Protein AF-A0A9E2L081-F1 (afdb_monomer)

Organism: NCBI:txid2838601

Mean predicted aligned error: 14.21 Å

Radius of gyration: 22.1 Å; Cα contacts (8 Å, |Δi|>4): 115; chains: 1; bounding box: 55×42×58 Å

Structure (mmCIF, N/CA/C/O backbone):
data_AF-A0A9E2L081-F1
#
_entry.id   AF-A0A9E2L081-F1
#
loop_
_atom_site.group_PDB
_atom_site.id
_atom_site.type_symbol
_atom_site.label_atom_id
_atom_site.label_alt_id
_atom_site.label_comp_id
_atom_site.label_asym_id
_atom_site.label_entity_id
_atom_site.label_seq_id
_atom_site.pdbx_PDB_ins_code
_atom_site.Cartn_x
_atom_site.Cartn_y
_atom_site.Cartn_z
_atom_site.occupancy
_atom_site.B_iso_or_equiv
_atom_site.auth_seq_id
_atom_site.auth_comp_id
_atom_site.auth_asym_id
_atom_site.auth_atom_id
_atom_site.pdbx_PDB_model_num
ATOM 1 N N . MET A 1 1 ? 13.841 -21.307 -23.614 1.00 42.69 1 MET A N 1
ATOM 2 C CA . MET A 1 1 ? 13.804 -21.308 -22.134 1.00 42.69 1 MET A CA 1
ATOM 3 C C . MET A 1 1 ? 12.913 -22.400 -21.541 1.00 42.69 1 MET A C 1
ATOM 5 O O . MET A 1 1 ? 13.302 -22.932 -20.519 1.00 42.69 1 MET A O 1
ATOM 9 N N . LYS A 1 2 ? 11.824 -22.835 -22.203 1.00 42.22 2 LYS A N 1
ATOM 10 C CA . LYS A 1 2 ? 10.938 -23.931 -21.737 1.00 42.22 2 LYS A CA 1
ATOM 11 C C . LYS A 1 2 ? 11.560 -25.336 -21.553 1.00 42.22 2 LYS A C 1
ATOM 13 O O . LYS A 1 2 ? 10.865 -26.227 -21.102 1.00 42.22 2 LYS A O 1
ATOM 18 N N . ASN A 1 3 ? 12.841 -25.542 -21.879 1.00 48.53 3 ASN A N 1
ATOM 19 C CA . ASN A 1 3 ? 13.493 -26.864 -21.830 1.00 48.53 3 ASN A CA 1
ATOM 20 C C . ASN A 1 3 ? 14.688 -26.928 -20.860 1.00 48.53 3 ASN A C 1
ATOM 22 O O . ASN A 1 3 ? 15.490 -27.850 -20.958 1.00 48.53 3 ASN A O 1
ATOM 26 N N . ILE A 1 4 ? 14.873 -25.925 -19.993 1.00 61.44 4 ILE A N 1
ATOM 27 C CA . ILE A 1 4 ? 16.044 -25.856 -19.095 1.00 61.44 4 ILE A CA 1
ATOM 28 C C . ILE A 1 4 ? 15.628 -25.871 -17.621 1.00 61.44 4 ILE A C 1
ATOM 30 O O . ILE A 1 4 ? 16.332 -26.457 -16.807 1.00 61.44 4 ILE A O 1
ATOM 34 N N . ILE A 1 5 ? 14.484 -25.272 -17.282 1.00 57.66 5 ILE A N 1
ATOM 35 C CA . ILE A 1 5 ? 13.972 -25.211 -15.910 1.00 57.66 5 ILE A CA 1
ATOM 36 C C . ILE A 1 5 ? 12.637 -25.967 -15.876 1.00 57.66 5 ILE A C 1
ATOM 38 O O . ILE A 1 5 ? 11.740 -25.600 -16.640 1.00 57.66 5 ILE A O 1
ATOM 42 N N . PRO A 1 6 ? 12.508 -27.029 -15.060 1.00 69.12 6 PRO A N 1
ATOM 43 C CA . PRO A 1 6 ? 11.234 -27.710 -14.825 1.00 69.12 6 PRO A CA 1
ATOM 44 C C . PRO A 1 6 ? 10.181 -26.735 -14.276 1.00 69.12 6 PRO A C 1
ATOM 46 O O . PR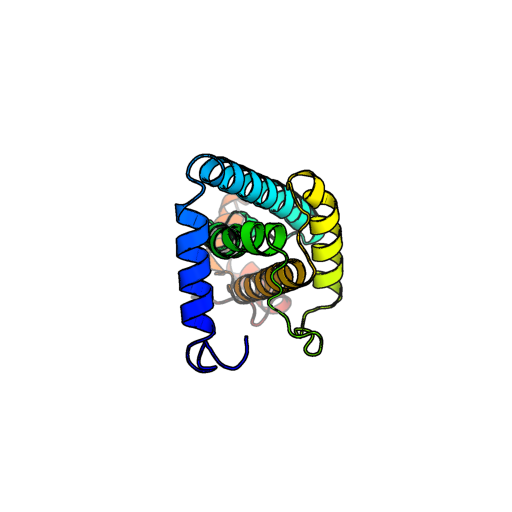O A 1 6 ? 10.506 -25.939 -13.399 1.00 69.12 6 PRO A O 1
ATOM 49 N N . GLU A 1 7 ? 8.933 -26.796 -14.758 1.00 70.69 7 GLU A N 1
ATOM 50 C CA . GLU A 1 7 ? 7.849 -25.883 -14.321 1.00 70.69 7 GLU A CA 1
ATOM 51 C C . GLU A 1 7 ? 7.599 -25.955 -12.806 1.00 70.69 7 GLU A C 1
ATOM 53 O O . GLU A 1 7 ? 7.342 -24.947 -12.158 1.00 70.69 7 GLU A O 1
ATOM 58 N N . GLU A 1 8 ? 7.763 -27.138 -12.222 1.00 71.81 8 GLU A N 1
ATOM 59 C CA . GLU A 1 8 ? 7.658 -27.388 -10.781 1.00 71.81 8 GLU A CA 1
ATOM 60 C C . GLU A 1 8 ? 8.754 -26.724 -9.933 1.00 71.81 8 GLU A C 1
ATOM 62 O O . GLU A 1 8 ? 8.607 -26.658 -8.719 1.00 71.81 8 GLU A O 1
ATOM 67 N N . LEU A 1 9 ? 9.826 -26.228 -10.562 1.00 60.59 9 LEU A N 1
ATOM 68 C CA . LEU A 1 9 ? 10.943 -25.533 -9.913 1.00 60.59 9 LEU A CA 1
ATOM 69 C C . LEU A 1 9 ? 11.055 -24.065 -10.347 1.00 60.59 9 LEU A C 1
ATOM 71 O O . LEU A 1 9 ? 12.058 -23.409 -10.059 1.00 60.59 9 LEU A O 1
ATOM 75 N N . GLU A 1 10 ? 10.068 -23.541 -11.083 1.00 70.75 10 GLU A N 1
ATOM 76 C CA . GLU A 1 10 ? 10.097 -22.177 -11.626 1.00 70.75 10 GLU A CA 1
ATOM 77 C C . GLU A 1 10 ? 10.149 -21.132 -10.498 1.00 70.75 10 GLU A C 1
ATOM 79 O O . GLU A 1 10 ? 10.894 -20.156 -10.598 1.00 70.75 10 GLU A O 1
ATOM 84 N N . PHE A 1 11 ? 9.442 -21.377 -9.389 1.00 69.62 11 PHE A N 1
ATOM 85 C CA . PHE A 1 11 ? 9.452 -20.511 -8.209 1.00 69.62 11 PHE A CA 1
ATOM 86 C C . PHE A 1 11 ? 10.820 -20.503 -7.509 1.00 69.62 11 PHE A C 1
ATOM 88 O O . PHE A 1 11 ? 11.369 -19.433 -7.242 1.00 69.62 11 PHE A O 1
ATOM 95 N N . GLU A 1 12 ? 11.417 -21.672 -7.259 1.00 61.97 12 GLU A N 1
ATOM 96 C CA . GLU A 1 12 ? 12.734 -21.790 -6.628 1.00 61.97 12 GLU A CA 1
ATOM 97 C C . GLU A 1 12 ? 13.842 -21.212 -7.508 1.00 61.97 12 GLU A C 1
ATOM 99 O O . GLU A 1 12 ? 14.744 -20.545 -7.000 1.00 61.97 12 GLU A O 1
ATOM 104 N N . PHE A 1 13 ? 13.776 -21.419 -8.826 1.00 70.31 13 PHE A N 1
ATOM 105 C CA . PHE A 1 13 ? 14.733 -20.826 -9.757 1.00 70.31 13 PHE A CA 1
ATOM 106 C C . PHE A 1 13 ? 14.608 -19.309 -9.815 1.00 70.31 13 PHE A C 1
ATOM 108 O O . PHE A 1 13 ? 15.632 -18.622 -9.852 1.00 70.31 13 PHE A O 1
ATOM 115 N N . LEU A 1 14 ? 13.384 -18.776 -9.801 1.00 67.25 14 LEU A N 1
ATOM 116 C CA . LEU A 1 14 ? 13.154 -17.338 -9.734 1.00 67.25 14 LEU A CA 1
ATOM 117 C C . LEU A 1 14 ? 13.735 -16.774 -8.435 1.00 67.25 14 LEU A C 1
ATOM 119 O O . LEU A 1 14 ? 14.506 -15.821 -8.484 1.00 67.25 14 LEU A O 1
ATOM 123 N N . HIS A 1 15 ? 13.469 -17.423 -7.303 1.00 61.72 15 HIS A N 1
ATOM 124 C CA . HIS A 1 15 ? 13.949 -16.982 -5.998 1.00 61.72 15 HIS A CA 1
ATOM 125 C C . HIS A 1 15 ? 15.476 -17.085 -5.847 1.00 61.72 15 HIS A C 1
ATOM 127 O O . HIS A 1 15 ? 16.120 -16.190 -5.298 1.00 61.72 15 HIS A O 1
ATOM 133 N N . LEU A 1 16 ? 16.095 -18.136 -6.392 1.00 63.44 16 LEU A N 1
ATOM 134 C CA . LEU A 1 16 ? 17.554 -18.259 -6.467 1.00 63.44 16 LEU A CA 1
ATOM 135 C C . LEU A 1 16 ? 18.152 -17.194 -7.387 1.00 63.44 16 LEU A C 1
ATOM 137 O O . LEU A 1 16 ? 19.180 -16.607 -7.061 1.00 63.44 16 LEU A O 1
ATOM 141 N N . THR A 1 17 ? 17.503 -16.896 -8.510 1.00 64.31 17 THR A N 1
ATOM 142 C CA . THR A 1 17 ? 17.936 -15.827 -9.418 1.00 64.31 17 THR A CA 1
ATOM 143 C C . THR A 1 17 ? 17.818 -14.458 -8.742 1.00 64.31 17 THR A C 1
ATOM 145 O O . THR A 1 17 ? 18.744 -13.655 -8.837 1.00 64.31 17 THR A O 1
ATOM 148 N N . GLU A 1 18 ? 16.748 -14.209 -7.983 1.00 59.84 18 GLU A N 1
ATOM 149 C CA . GLU A 1 18 ? 16.584 -13.019 -7.137 1.00 59.84 18 GLU A CA 1
ATOM 150 C C . GLU A 1 18 ? 17.707 -12.916 -6.094 1.00 59.84 18 GLU A C 1
ATOM 152 O O . GLU A 1 18 ? 18.344 -11.866 -5.958 1.00 59.84 18 GLU A O 1
ATOM 157 N N . TYR A 1 19 ? 18.018 -14.021 -5.414 1.00 62.56 19 TYR A N 1
ATOM 158 C CA . TYR A 1 19 ? 19.106 -14.099 -4.442 1.00 62.56 19 TYR A CA 1
ATOM 159 C C . TYR A 1 19 ? 20.472 -13.788 -5.082 1.00 62.56 19 TYR A C 1
ATOM 161 O O . TYR A 1 19 ? 21.216 -12.944 -4.581 1.00 62.56 19 TYR A O 1
ATOM 169 N N . PHE A 1 20 ? 20.788 -14.384 -6.235 1.00 61.19 20 PHE A N 1
ATOM 170 C CA . PHE A 1 20 ? 22.067 -14.169 -6.920 1.0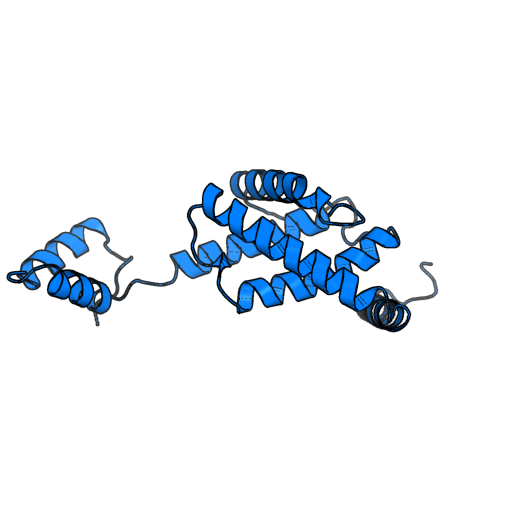0 61.19 20 PHE A CA 1
ATOM 171 C C . PHE A 1 20 ? 22.198 -12.770 -7.535 1.00 61.19 20 PHE A C 1
ATOM 173 O O . PHE A 1 20 ? 23.277 -12.177 -7.473 1.00 61.19 20 PHE A O 1
ATOM 180 N N . ILE A 1 21 ? 21.117 -12.207 -8.082 1.00 58.53 21 ILE A N 1
ATOM 181 C CA . ILE A 1 21 ? 21.123 -10.836 -8.613 1.00 58.53 21 ILE A CA 1
ATOM 182 C C . ILE A 1 21 ? 21.269 -9.821 -7.472 1.00 58.53 21 ILE A C 1
ATOM 184 O O . ILE A 1 21 ? 22.013 -8.850 -7.617 1.00 58.53 21 ILE A O 1
ATOM 188 N N . SER A 1 22 ? 20.622 -10.051 -6.327 1.00 56.59 22 SER A N 1
ATOM 189 C CA . SER A 1 22 ? 20.738 -9.154 -5.170 1.00 56.59 22 SER A CA 1
ATOM 190 C C . SER A 1 22 ? 22.137 -9.178 -4.535 1.00 56.59 22 SER A C 1
ATOM 192 O O . SER A 1 22 ? 22.644 -8.127 -4.147 1.00 56.59 22 SER A O 1
ATOM 194 N N . GLY A 1 23 ? 22.813 -10.335 -4.519 1.00 51.75 23 GLY A N 1
ATOM 195 C CA . GLY A 1 23 ? 24.182 -10.471 -4.007 1.00 51.75 23 GLY A CA 1
ATOM 196 C C . GLY A 1 23 ? 25.287 -9.865 -4.889 1.00 51.75 23 GLY A C 1
ATOM 197 O O . GLY A 1 23 ? 26.345 -9.513 -4.369 1.00 51.75 23 GLY A O 1
ATOM 198 N N . TYR A 1 24 ? 25.075 -9.706 -6.205 1.00 48.50 24 TYR A N 1
ATOM 199 C CA . TYR A 1 24 ? 26.120 -9.233 -7.136 1.00 48.50 24 TYR A CA 1
ATOM 200 C C . TYR A 1 24 ? 26.271 -7.695 -7.177 1.00 48.50 24 TYR A C 1
ATOM 202 O O . TYR A 1 24 ? 27.297 -7.185 -7.623 1.00 48.50 24 TYR A O 1
ATOM 210 N N . TYR A 1 25 ? 25.284 -6.938 -6.678 1.00 46.94 25 TYR A N 1
ATOM 211 C CA . TYR A 1 25 ? 25.265 -5.466 -6.678 1.00 46.94 25 TYR A CA 1
ATOM 212 C C . TYR A 1 25 ? 25.424 -4.887 -5.263 1.00 46.94 25 TYR A C 1
ATOM 214 O O . TYR A 1 25 ? 24.560 -4.170 -4.766 1.00 46.94 25 TYR A O 1
ATOM 222 N N . SER A 1 26 ? 26.542 -5.172 -4.596 1.00 51.38 26 SER A N 1
ATOM 223 C CA . SER A 1 26 ? 26.781 -4.765 -3.200 1.00 51.38 26 SER A CA 1
ATOM 224 C C . SER A 1 26 ? 26.879 -3.248 -2.955 1.00 51.38 26 SER A C 1
ATOM 226 O O . SER A 1 26 ? 26.804 -2.829 -1.805 1.00 51.38 26 SER A O 1
ATOM 228 N N . HIS A 1 27 ? 27.036 -2.412 -3.993 1.00 49.91 27 HIS A N 1
ATOM 229 C CA . HIS A 1 27 ? 27.014 -0.942 -3.867 1.00 49.91 27 HIS A CA 1
ATOM 230 C C . HIS A 1 27 ? 25.639 -0.315 -4.156 1.00 49.91 27 HIS A C 1
ATOM 232 O O . HIS A 1 27 ? 25.281 0.654 -3.497 1.00 49.91 27 HIS A O 1
ATOM 238 N N . ASP A 1 28 ? 24.840 -0.894 -5.061 1.00 58.16 28 ASP A N 1
ATOM 239 C CA . ASP A 1 28 ? 23.483 -0.401 -5.367 1.00 58.16 28 ASP A CA 1
ATOM 240 C C . ASP A 1 28 ? 22.421 -0.985 -4.416 1.00 58.16 28 ASP A C 1
ATOM 242 O O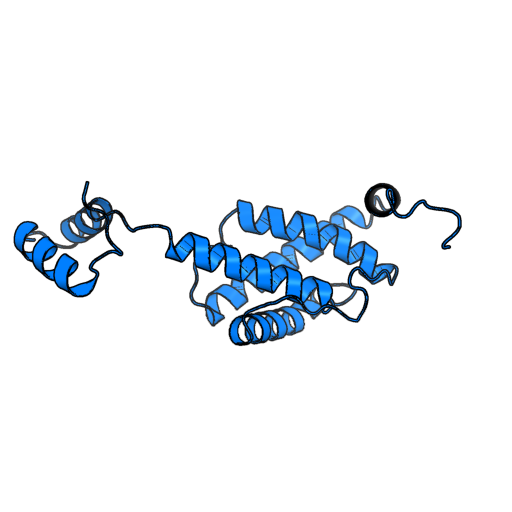 . ASP A 1 28 ? 21.287 -0.514 -4.388 1.00 58.16 28 ASP A O 1
ATOM 246 N N . PHE A 1 29 ? 22.742 -2.041 -3.658 1.00 65.88 29 PHE A N 1
ATOM 247 C CA . PHE A 1 29 ? 21.780 -2.720 -2.783 1.00 65.88 29 PHE A CA 1
ATOM 248 C C . PHE A 1 29 ? 21.292 -1.821 -1.641 1.00 65.88 29 PHE A C 1
ATOM 250 O O . PHE A 1 29 ? 20.088 -1.714 -1.421 1.00 65.88 29 PHE A O 1
ATOM 257 N N . SER A 1 30 ? 22.202 -1.121 -0.958 1.00 70.44 30 SER A N 1
ATOM 258 C CA . SER A 1 30 ? 21.839 -0.157 0.090 1.00 70.44 30 SER A CA 1
ATOM 259 C C . SER A 1 30 ? 21.074 1.043 -0.470 1.00 70.44 30 SER A C 1
ATOM 261 O O . SER A 1 30 ? 20.139 1.522 0.165 1.00 70.44 30 SER A O 1
ATOM 263 N N . GLU A 1 31 ? 21.429 1.499 -1.673 1.00 80.56 31 GLU A N 1
ATOM 264 C CA . GLU A 1 31 ? 20.710 2.570 -2.361 1.00 80.56 31 GLU A CA 1
ATOM 265 C C . GLU A 1 31 ? 19.283 2.136 -2.717 1.00 80.56 31 GLU A C 1
ATOM 267 O O . GLU A 1 31 ? 18.336 2.861 -2.436 1.00 80.56 31 GLU A O 1
ATOM 272 N N . ASN A 1 32 ? 19.095 0.934 -3.268 1.00 82.69 32 ASN A N 1
ATOM 273 C CA . ASN A 1 32 ? 17.765 0.418 -3.590 1.00 82.69 32 ASN A CA 1
ATOM 274 C C . ASN A 1 32 ? 16.908 0.211 -2.337 1.00 82.69 32 ASN A C 1
ATOM 276 O O . ASN A 1 32 ? 15.722 0.525 -2.379 1.00 82.69 32 ASN A O 1
ATOM 280 N N . ILE A 1 33 ? 17.491 -0.262 -1.228 1.00 86.00 33 ILE A N 1
ATOM 281 C CA . ILE A 1 33 ? 16.789 -0.316 0.063 1.00 86.00 33 ILE A CA 1
ATOM 282 C C . ILE A 1 33 ? 16.302 1.081 0.438 1.00 86.00 33 ILE A C 1
ATOM 284 O O . ILE A 1 33 ? 15.108 1.266 0.650 1.00 86.00 33 ILE A O 1
ATOM 288 N N . TYR A 1 34 ? 17.198 2.069 0.430 1.00 90.00 34 TYR A N 1
ATOM 289 C CA . TYR A 1 34 ? 16.855 3.442 0.783 1.00 90.00 34 TYR A CA 1
ATOM 290 C C . TYR A 1 34 ? 15.757 4.032 -0.117 1.00 90.00 34 TYR A C 1
ATOM 292 O O . TYR A 1 34 ? 14.842 4.694 0.375 1.00 90.00 34 TYR A O 1
ATOM 300 N N . LEU A 1 35 ? 15.812 3.784 -1.429 1.00 92.06 35 LEU A N 1
ATOM 301 C CA . LEU A 1 35 ? 14.795 4.255 -2.372 1.00 92.06 35 LEU A CA 1
ATOM 302 C C . LEU A 1 35 ? 13.436 3.593 -2.127 1.00 92.06 35 LEU A C 1
ATOM 304 O O . LEU A 1 35 ? 12.412 4.274 -2.176 1.00 92.06 35 LEU A O 1
ATOM 308 N N . VAL A 1 36 ? 13.412 2.289 -1.840 1.00 92.75 36 VAL A N 1
ATOM 309 C CA . VAL A 1 36 ? 12.169 1.567 -1.533 1.00 92.75 36 VAL A CA 1
ATOM 310 C C . VAL A 1 36 ? 11.599 2.011 -0.188 1.00 92.75 36 VAL A C 1
ATOM 312 O O . VAL A 1 36 ? 10.400 2.251 -0.100 1.00 92.75 36 VAL A O 1
ATOM 315 N N . GLU A 1 37 ? 12.425 2.191 0.840 1.00 93.12 37 GLU A N 1
ATOM 316 C CA . GLU A 1 37 ? 11.987 2.733 2.132 1.00 93.12 37 GLU A CA 1
ATOM 317 C C . GLU A 1 37 ? 11.423 4.152 1.981 1.00 93.12 37 GLU A C 1
ATOM 319 O O . GLU A 1 37 ? 10.319 4.431 2.449 1.00 93.12 37 GLU A O 1
ATOM 324 N N . SER A 1 38 ? 12.117 5.016 1.233 1.00 94.69 38 SER A N 1
ATOM 325 C CA . SER A 1 38 ? 11.652 6.376 0.926 1.00 94.69 38 SER A CA 1
ATOM 326 C C . SER A 1 38 ? 10.330 6.366 0.157 1.00 94.69 38 SER A C 1
ATOM 328 O O . SER A 1 38 ? 9.439 7.176 0.428 1.00 94.69 38 SER A O 1
ATOM 330 N N . PHE A 1 39 ? 10.177 5.432 -0.786 1.00 96.38 39 PHE A N 1
ATOM 331 C CA . PHE A 1 39 ? 8.914 5.212 -1.479 1.00 96.38 39 PHE A CA 1
ATOM 332 C C . PHE A 1 39 ? 7.814 4.793 -0.500 1.00 96.38 39 PHE A C 1
ATOM 334 O O . PHE A 1 39 ? 6.734 5.378 -0.541 1.00 96.38 39 PHE A O 1
ATOM 341 N N . ILE A 1 40 ? 8.072 3.823 0.385 1.00 94.88 40 ILE A N 1
ATOM 342 C CA . ILE A 1 40 ? 7.095 3.330 1.366 1.00 94.88 40 ILE A CA 1
ATOM 343 C C . ILE A 1 40 ? 6.648 4.466 2.286 1.00 94.88 40 ILE A C 1
ATOM 345 O O . ILE A 1 40 ? 5.452 4.622 2.513 1.00 94.88 40 ILE A O 1
ATOM 349 N N . ASP A 1 41 ? 7.569 5.300 2.765 1.00 94.00 41 ASP A N 1
ATOM 350 C CA . ASP A 1 41 ? 7.233 6.446 3.611 1.00 94.00 41 ASP A CA 1
ATOM 351 C C . ASP A 1 41 ? 6.337 7.460 2.890 1.00 94.00 41 ASP A C 1
ATOM 353 O O . ASP A 1 41 ? 5.298 7.868 3.424 1.00 94.00 41 ASP A O 1
ATOM 357 N N . ALA A 1 42 ? 6.697 7.835 1.660 1.00 94.88 42 ALA A N 1
ATOM 358 C CA . ALA A 1 42 ? 5.904 8.758 0.853 1.00 94.88 42 ALA A CA 1
ATOM 359 C C . ALA A 1 42 ? 4.526 8.175 0.496 1.00 94.88 42 ALA A C 1
ATOM 361 O O . ALA A 1 42 ? 3.511 8.873 0.582 1.00 94.88 42 ALA A O 1
ATOM 362 N N . PHE A 1 43 ? 4.488 6.894 0.129 1.00 95.25 43 PHE A N 1
ATOM 363 C CA . PHE A 1 43 ? 3.279 6.144 -0.189 1.00 95.25 43 PHE A CA 1
ATOM 364 C C . PHE A 1 43 ? 2.338 6.079 1.017 1.00 95.25 43 PHE A C 1
ATOM 366 O O . PHE A 1 43 ? 1.204 6.544 0.928 1.00 95.25 43 PHE A O 1
ATOM 373 N N . CYS A 1 44 ? 2.821 5.607 2.168 1.00 92.56 44 CYS A N 1
ATOM 374 C CA . CYS A 1 44 ? 2.055 5.539 3.413 1.00 92.56 44 CYS A CA 1
ATOM 375 C C . CYS A 1 44 ? 1.515 6.912 3.830 1.00 92.56 44 CYS A C 1
ATOM 377 O O . CYS A 1 44 ? 0.354 7.028 4.219 1.00 92.56 44 CYS A O 1
ATOM 379 N N . GLY A 1 45 ? 2.331 7.965 3.719 1.00 91.62 45 GLY A N 1
ATOM 380 C CA . GLY A 1 45 ? 1.922 9.325 4.071 1.00 91.62 45 GLY A CA 1
ATOM 381 C C . GLY A 1 45 ? 0.801 9.885 3.191 1.00 91.62 45 GLY A C 1
ATOM 382 O O . GLY A 1 45 ? -0.017 10.670 3.675 1.00 91.62 45 GLY A O 1
ATOM 383 N N . LYS A 1 46 ? 0.748 9.492 1.914 1.00 93.31 46 LYS A N 1
ATOM 384 C CA . LYS A 1 46 ? -0.312 9.892 0.977 1.00 93.31 46 LYS A CA 1
ATOM 385 C C . LYS A 1 46 ? -1.549 9.012 1.107 1.00 93.31 46 LYS A C 1
ATOM 387 O O . LYS A 1 46 ? -2.633 9.551 1.285 1.00 93.31 46 LYS A O 1
ATOM 392 N N . ILE A 1 47 ? -1.391 7.688 1.121 1.00 91.25 47 ILE A N 1
ATOM 393 C CA . ILE A 1 47 ? -2.518 6.761 1.288 1.00 91.25 47 ILE A CA 1
ATOM 394 C C . ILE A 1 47 ? -3.255 7.029 2.600 1.00 91.25 47 ILE A C 1
ATOM 396 O O . ILE A 1 47 ? -4.482 7.044 2.604 1.00 91.25 47 ILE A O 1
ATOM 400 N N . LYS A 1 48 ? -2.541 7.312 3.700 1.00 89.00 48 LYS A N 1
ATOM 401 C CA . LYS A 1 48 ? -3.176 7.690 4.971 1.00 89.00 48 LYS A CA 1
ATOM 402 C C . LYS A 1 48 ? -4.153 8.862 4.810 1.00 89.00 48 LYS A C 1
ATOM 404 O O . LYS A 1 48 ? -5.180 8.883 5.478 1.00 89.00 48 LYS A O 1
ATOM 409 N N . LYS A 1 49 ? -3.828 9.844 3.963 1.00 87.19 49 LYS A N 1
ATOM 410 C CA . LYS A 1 49 ? -4.688 11.012 3.723 1.00 87.19 49 LYS A CA 1
ATOM 411 C C . LYS A 1 49 ? -5.892 10.672 2.853 1.00 87.19 49 LYS A C 1
ATOM 413 O O . LYS A 1 49 ? -6.962 11.194 3.116 1.00 87.19 49 LYS A O 1
ATOM 418 N N . GLU A 1 50 ? -5.705 9.821 1.848 1.00 88.88 50 GLU A N 1
ATOM 419 C CA . GLU A 1 50 ? -6.769 9.449 0.908 1.00 88.88 50 GLU A CA 1
ATOM 420 C C . GLU A 1 50 ? -7.764 8.444 1.509 1.00 88.88 50 GLU A C 1
ATOM 422 O O . GLU A 1 50 ? -8.957 8.529 1.242 1.00 88.88 50 GLU A O 1
ATOM 427 N N . LEU A 1 51 ? -7.288 7.495 2.325 1.00 84.06 51 LEU A N 1
ATOM 428 C CA . LEU A 1 51 ? -8.113 6.423 2.898 1.00 84.06 51 LEU A CA 1
ATOM 429 C C . LEU A 1 51 ? -8.511 6.654 4.363 1.00 84.06 51 LEU A C 1
ATOM 431 O O . LEU A 1 51 ? -9.289 5.874 4.895 1.00 84.06 51 LEU A O 1
ATOM 435 N N . GLU A 1 52 ? -7.960 7.668 5.037 1.00 79.12 52 GLU A N 1
ATOM 436 C CA . GLU A 1 52 ? -8.192 7.953 6.468 1.00 79.12 52 GLU A CA 1
ATOM 437 C C . GLU A 1 52 ? -7.928 6.756 7.418 1.00 79.12 52 GLU A C 1
ATOM 439 O O . GLU A 1 52 ? -8.426 6.711 8.541 1.00 79.12 52 GLU A O 1
ATOM 444 N N . PHE A 1 53 ? -7.098 5.790 7.002 1.00 74.06 53 PHE A N 1
ATOM 445 C CA . PHE A 1 53 ? -6.733 4.606 7.795 1.00 74.06 53 PHE A CA 1
ATOM 446 C C . PHE A 1 53 ? -5.390 4.776 8.527 1.00 74.06 53 PHE A C 1
ATOM 448 O O . PHE A 1 53 ? -4.454 5.388 8.011 1.00 74.06 53 PHE A O 1
ATOM 455 N N . GLU A 1 54 ? -5.253 4.210 9.735 1.00 71.94 54 GLU A N 1
ATOM 456 C CA . GLU A 1 54 ? -4.071 4.422 10.598 1.00 71.94 54 GLU A CA 1
ATOM 457 C C . GLU A 1 54 ? -3.056 3.259 10.640 1.00 71.94 54 GLU A C 1
ATOM 459 O O . GLU A 1 54 ? -1.990 3.402 11.245 1.00 71.94 54 GLU A O 1
ATOM 464 N N . PHE A 1 55 ? -3.301 2.136 9.951 1.00 71.50 55 PHE A N 1
ATOM 465 C CA . PHE A 1 55 ? -2.418 0.955 10.009 1.00 71.50 55 PHE A CA 1
ATOM 466 C C . PHE A 1 55 ? -1.080 1.107 9.258 1.00 71.50 55 PHE A C 1
ATOM 468 O O . PHE A 1 55 ? -0.190 0.272 9.423 1.00 71.50 55 PHE A O 1
ATOM 475 N N . PHE A 1 56 ? -0.886 2.174 8.474 1.00 75.06 56 PHE A N 1
ATOM 476 C CA . PHE A 1 56 ? 0.338 2.426 7.686 1.00 75.06 56 PHE A CA 1
ATOM 477 C C . PHE A 1 56 ? 1.600 2.670 8.530 1.00 75.06 56 PHE A C 1
ATOM 479 O O . PHE A 1 56 ? 2.727 2.611 8.031 1.00 75.06 56 PHE A O 1
ATOM 486 N N . ASN A 1 57 ? 1.416 2.944 9.823 1.00 72.31 57 ASN A N 1
ATOM 487 C CA . ASN A 1 57 ? 2.504 3.037 10.794 1.00 72.31 57 ASN A CA 1
ATOM 488 C C . ASN A 1 57 ? 2.885 1.674 11.388 1.00 72.31 57 ASN A C 1
ATOM 490 O O . ASN A 1 57 ? 3.846 1.604 12.153 1.00 72.31 57 ASN A O 1
ATOM 494 N N . SER A 1 58 ? 2.145 0.603 11.079 1.00 82.31 58 SER A N 1
ATOM 495 C CA . SER A 1 58 ? 2.493 -0.728 11.566 1.00 82.31 58 SER A CA 1
ATOM 496 C C . SER A 1 58 ? 3.806 -1.189 10.940 1.00 82.31 58 SER A C 1
ATOM 498 O O . SER A 1 58 ? 4.015 -1.102 9.726 1.00 82.31 58 SER A O 1
ATOM 500 N N . GLN A 1 59 ? 4.706 -1.661 11.801 1.00 85.06 59 GLN A N 1
ATOM 501 C CA . GLN A 1 59 ? 5.986 -2.217 11.383 1.00 85.06 59 GLN A CA 1
ATOM 502 C C . GLN A 1 59 ? 5.768 -3.432 10.474 1.00 85.06 59 GLN A C 1
ATOM 504 O O . GLN A 1 59 ? 6.386 -3.507 9.418 1.00 85.06 59 GLN A O 1
ATOM 509 N N . ASP A 1 60 ? 4.802 -4.290 10.812 1.00 86.12 60 ASP A N 1
ATOM 510 C CA . ASP A 1 60 ? 4.451 -5.478 10.028 1.00 86.12 60 ASP A CA 1
ATOM 511 C C . ASP A 1 60 ? 4.092 -5.134 8.574 1.00 86.12 60 ASP A C 1
ATOM 513 O O . ASP A 1 60 ? 4.627 -5.737 7.646 1.00 86.12 60 ASP A O 1
ATOM 517 N N . PHE A 1 61 ? 3.238 -4.123 8.352 1.00 89.50 61 PHE A N 1
ATOM 518 C CA . PHE A 1 61 ? 2.872 -3.699 6.996 1.00 89.50 61 PHE A CA 1
ATOM 519 C C . PHE A 1 61 ? 4.101 -3.232 6.215 1.00 89.50 61 PHE A C 1
ATOM 521 O O . P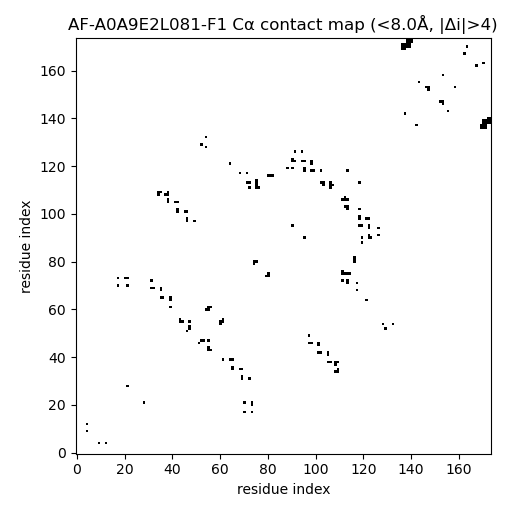HE A 1 61 ? 4.314 -3.630 5.070 1.00 89.50 61 PHE A O 1
ATOM 528 N N . ARG A 1 62 ? 4.929 -2.394 6.846 1.00 90.38 62 ARG A N 1
ATOM 529 C CA . ARG A 1 62 ? 6.136 -1.837 6.226 1.00 90.38 62 ARG A CA 1
ATOM 530 C C . ARG A 1 62 ? 7.132 -2.933 5.860 1.00 90.38 62 ARG A C 1
ATOM 532 O O . ARG A 1 62 ? 7.663 -2.910 4.753 1.00 90.38 62 ARG A O 1
ATOM 539 N N . GLU A 1 63 ? 7.343 -3.904 6.743 1.00 87.50 63 GLU A N 1
ATOM 540 C CA . GLU A 1 63 ? 8.221 -5.049 6.499 1.00 87.50 63 GLU A CA 1
ATOM 541 C C . GLU A 1 63 ? 7.693 -5.950 5.374 1.00 87.50 63 GLU A C 1
ATOM 543 O O . GLU A 1 63 ? 8.458 -6.328 4.483 1.00 87.50 63 GLU A O 1
ATOM 548 N N . GLU A 1 64 ? 6.391 -6.257 5.361 1.00 87.56 64 GLU A N 1
ATOM 549 C CA . GLU A 1 64 ? 5.775 -7.052 4.292 1.00 87.56 64 GLU A CA 1
ATOM 550 C C . GLU A 1 64 ? 5.898 -6.370 2.924 1.00 87.56 64 GLU A C 1
ATOM 552 O O . GLU A 1 64 ? 6.225 -7.026 1.928 1.00 87.56 64 GLU A O 1
ATOM 557 N N . VAL A 1 65 ? 5.658 -5.057 2.870 1.00 92.25 65 VAL A N 1
ATOM 558 C CA . VAL A 1 65 ? 5.767 -4.271 1.638 1.00 92.25 65 VAL A CA 1
ATOM 559 C C . VAL A 1 65 ? 7.222 -4.172 1.181 1.00 92.25 65 VAL A C 1
ATOM 561 O O . VAL A 1 65 ? 7.506 -4.436 0.012 1.00 92.25 65 VAL A O 1
ATOM 564 N N . LEU A 1 66 ? 8.158 -3.870 2.086 1.00 89.31 66 LEU A N 1
ATOM 565 C CA . LEU A 1 66 ? 9.589 -3.798 1.777 1.00 89.31 66 LEU A CA 1
ATOM 566 C C . LEU A 1 66 ? 10.108 -5.125 1.214 1.00 89.31 66 LEU A C 1
ATOM 568 O O . LEU A 1 66 ? 10.789 -5.138 0.186 1.00 89.31 66 LEU A O 1
ATOM 572 N N . LYS A 1 67 ? 9.738 -6.246 1.844 1.00 85.69 67 LYS A N 1
ATOM 573 C CA . LYS A 1 67 ? 10.155 -7.593 1.432 1.00 85.69 67 LYS A CA 1
ATOM 574 C C . LYS A 1 67 ? 9.727 -7.933 0.004 1.00 85.69 67 LYS A C 1
ATOM 576 O O . LYS A 1 67 ? 10.432 -8.678 -0.671 1.00 85.69 67 LYS A O 1
ATOM 581 N N . TYR A 1 68 ? 8.599 -7.398 -0.459 1.00 87.69 68 TYR A N 1
ATOM 582 C CA . TYR A 1 68 ? 8.123 -7.611 -1.824 1.00 87.69 68 TYR A CA 1
ATOM 583 C C . TYR A 1 68 ? 8.701 -6.603 -2.826 1.00 87.69 68 TYR A C 1
ATOM 585 O O . TYR A 1 68 ? 9.144 -6.988 -3.913 1.00 87.69 68 TYR A O 1
ATOM 593 N N . LEU A 1 69 ? 8.701 -5.313 -2.474 1.00 90.25 69 LEU A N 1
ATOM 594 C CA . LEU A 1 69 ? 9.105 -4.240 -3.383 1.00 90.25 69 LEU A CA 1
ATOM 595 C C . LEU A 1 69 ? 10.612 -4.219 -3.642 1.00 90.25 69 LEU A C 1
ATOM 597 O O . LEU A 1 69 ? 11.030 -3.861 -4.742 1.00 90.25 69 LEU A O 1
ATOM 601 N N . LEU A 1 70 ? 11.439 -4.636 -2.681 1.00 87.00 70 LEU A N 1
ATOM 602 C CA . LEU A 1 70 ? 12.887 -4.655 -2.875 1.00 87.00 70 LEU A CA 1
ATOM 603 C C . LEU A 1 70 ? 13.303 -5.598 -4.028 1.00 87.00 70 LEU A C 1
ATOM 605 O O . LEU A 1 70 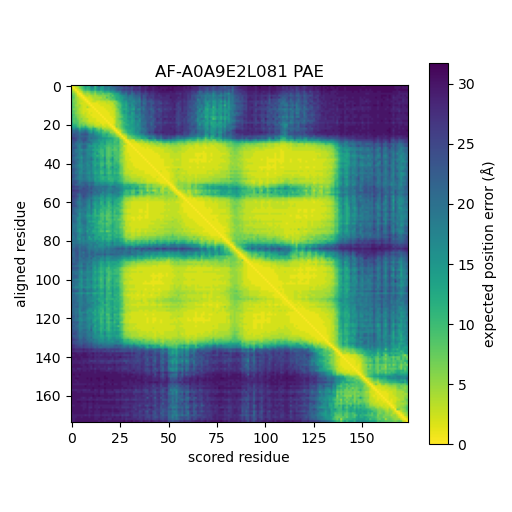? 13.956 -5.123 -4.959 1.00 87.00 70 LEU A O 1
ATOM 609 N N . PRO A 1 71 ? 12.871 -6.876 -4.077 1.00 79.69 71 PRO A N 1
ATOM 610 C CA . PRO A 1 71 ? 13.025 -7.716 -5.268 1.00 79.69 71 PRO A CA 1
ATOM 611 C C . PRO A 1 71 ? 12.366 -7.139 -6.532 1.00 79.69 71 PRO A C 1
ATOM 613 O O . PRO A 1 71 ? 12.902 -7.299 -7.630 1.00 79.69 71 PRO A O 1
ATOM 616 N N . ALA A 1 72 ? 11.235 -6.432 -6.400 1.00 85.88 72 ALA A N 1
ATOM 617 C CA . ALA A 1 72 ? 10.530 -5.829 -7.535 1.00 85.88 72 ALA A CA 1
ATOM 618 C C . ALA A 1 72 ? 11.391 -4.826 -8.305 1.00 85.88 72 ALA A C 1
ATOM 620 O O . ALA A 1 72 ? 11.420 -4.868 -9.535 1.00 85.88 72 ALA A O 1
ATOM 621 N N . VAL A 1 73 ? 12.161 -3.991 -7.604 1.00 86.12 73 VAL A N 1
ATOM 622 C CA . VAL A 1 73 ? 13.097 -3.045 -8.235 1.00 86.12 73 VAL A CA 1
ATOM 623 C C . VAL A 1 73 ? 14.077 -3.773 -9.161 1.00 86.12 73 VAL A C 1
ATOM 625 O O . VAL A 1 73 ? 14.321 -3.330 -10.286 1.00 86.12 73 VAL A O 1
ATOM 628 N N . TYR A 1 74 ? 14.590 -4.932 -8.742 1.00 78.50 74 TYR A N 1
ATOM 629 C CA . TYR A 1 74 ? 15.481 -5.743 -9.575 1.00 78.50 74 TYR A CA 1
ATOM 630 C C . TYR A 1 74 ? 14.755 -6.371 -10.763 1.00 78.50 74 TYR A C 1
ATOM 632 O O . TYR A 1 74 ? 15.302 -6.375 -11.869 1.00 78.50 74 TYR A O 1
ATOM 640 N N . ARG A 1 75 ? 13.529 -6.874 -10.573 1.00 81.06 75 ARG A N 1
ATOM 641 C CA . ARG A 1 75 ? 12.724 -7.418 -11.678 1.00 81.06 75 ARG A CA 1
ATOM 642 C C . ARG A 1 75 ? 12.456 -6.362 -12.740 1.00 81.06 75 ARG A C 1
ATOM 644 O O . ARG A 1 75 ? 12.651 -6.626 -13.924 1.00 81.06 75 ARG A O 1
ATOM 651 N N . ILE A 1 76 ? 12.081 -5.160 -12.315 1.00 84.56 76 ILE A N 1
ATOM 652 C CA . ILE A 1 76 ? 11.768 -4.041 -13.201 1.00 84.56 76 ILE A CA 1
ATOM 653 C C . ILE A 1 76 ? 13.014 -3.616 -13.975 1.00 84.56 76 ILE A C 1
ATOM 655 O O . ILE A 1 76 ? 12.978 -3.614 -15.206 1.00 84.56 76 ILE A O 1
ATOM 659 N N . LYS A 1 77 ? 14.138 -3.391 -13.281 1.00 80.94 77 LYS A N 1
ATOM 660 C CA . LYS A 1 77 ? 15.433 -3.058 -13.904 1.00 80.94 77 LYS A CA 1
ATOM 661 C C . LYS A 1 77 ? 15.849 -4.067 -14.982 1.00 80.94 77 LYS A C 1
ATOM 663 O O . LYS A 1 77 ? 16.471 -3.693 -15.970 1.00 80.94 77 LYS A O 1
ATOM 668 N N . ASN A 1 78 ? 15.509 -5.344 -14.802 1.00 75.69 78 ASN A N 1
ATOM 669 C CA . ASN A 1 78 ? 15.853 -6.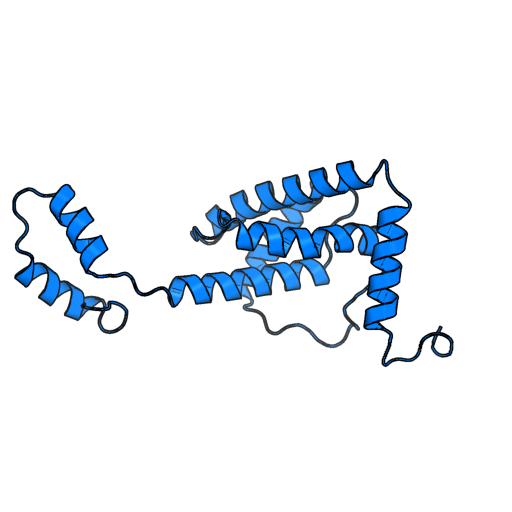421 -15.734 1.00 75.69 78 ASN A CA 1
ATOM 670 C C . ASN A 1 78 ? 14.699 -6.831 -16.669 1.00 75.69 78 ASN A C 1
ATOM 672 O O . ASN A 1 78 ? 14.819 -7.818 -17.391 1.00 75.69 78 ASN A O 1
ATOM 676 N N . ASN A 1 79 ? 13.591 -6.084 -16.691 1.00 77.38 79 ASN A N 1
ATOM 677 C CA . ASN A 1 79 ? 12.412 -6.364 -17.517 1.00 77.38 79 ASN A CA 1
ATOM 678 C C . ASN A 1 79 ? 11.780 -7.756 -17.318 1.00 77.38 79 ASN A C 1
ATOM 680 O O . ASN A 1 79 ? 11.177 -8.303 -18.242 1.00 77.38 79 ASN A O 1
ATOM 684 N N . PHE A 1 80 ? 11.849 -8.299 -16.103 1.00 76.94 80 PHE A N 1
ATOM 685 C CA . PHE A 1 80 ? 11.086 -9.483 -15.710 1.00 76.94 80 PHE A CA 1
ATOM 686 C C . PHE A 1 80 ? 9.645 -9.104 -15.336 1.00 76.94 80 PHE A C 1
ATOM 688 O O . PHE A 1 80 ? 9.407 -8.059 -14.730 1.00 76.94 80 PHE A O 1
ATOM 695 N N . PHE A 1 81 ? 8.689 -9.960 -15.702 1.00 68.81 81 PHE A N 1
ATOM 696 C CA . PHE A 1 81 ? 7.259 -9.801 -15.419 1.00 68.81 81 PHE A CA 1
ATOM 697 C C . PHE A 1 81 ? 6.767 -11.016 -14.630 1.00 68.81 81 PHE A C 1
ATOM 699 O O . PHE A 1 81 ? 7.153 -12.137 -14.967 1.00 68.81 81 PHE A O 1
ATOM 706 N N . LEU A 1 82 ? 5.937 -10.799 -13.602 1.00 67.31 82 LEU A N 1
ATOM 707 C CA . LEU A 1 82 ? 5.363 -11.882 -12.796 1.00 67.31 82 LEU A CA 1
ATOM 708 C C . LEU A 1 82 ? 3.994 -12.304 -13.329 1.00 67.31 82 LEU A C 1
ATOM 710 O O . LEU A 1 82 ? 3.713 -13.498 -13.436 1.00 67.31 82 LEU A O 1
ATOM 714 N N . LEU A 1 83 ? 3.150 -11.339 -13.700 1.00 59.66 83 LEU A N 1
ATOM 715 C CA . LEU A 1 83 ? 1.826 -11.642 -14.234 1.00 59.66 83 LEU A CA 1
ATOM 716 C C . LEU A 1 83 ? 1.925 -12.125 -15.691 1.00 59.66 83 LEU A C 1
ATOM 718 O O . LEU A 1 83 ? 2.304 -11.384 -16.605 1.00 59.66 83 LEU A O 1
ATOM 722 N N . LYS A 1 84 ? 1.517 -13.377 -15.939 1.00 56.78 84 LYS A N 1
ATOM 723 C CA . LYS A 1 84 ? 1.052 -13.783 -17.275 1.00 56.78 84 LYS A CA 1
ATOM 724 C C . LYS A 1 84 ? -0.217 -12.969 -17.551 1.00 56.78 84 LYS A C 1
ATOM 726 O O . LYS A 1 84 ? -1.105 -12.923 -16.711 1.00 56.78 84 LYS A O 1
ATOM 731 N N . LYS A 1 85 ? -0.268 -12.296 -18.703 1.00 55.91 85 LYS A N 1
ATOM 732 C CA . LYS A 1 85 ? -1.158 -11.164 -19.051 1.00 55.91 85 LYS A CA 1
ATOM 733 C C . LYS A 1 85 ? -2.683 -11.356 -18.882 1.00 55.91 85 LYS A C 1
ATOM 735 O O . LYS A 1 85 ? -3.413 -10.403 -19.144 1.00 55.91 85 LYS A O 1
ATOM 740 N N . ASP A 1 86 ? -3.164 -12.519 -18.454 1.00 55.72 86 ASP A N 1
ATOM 741 C CA . ASP A 1 86 ? -4.567 -12.917 -18.601 1.00 55.72 86 ASP A CA 1
ATOM 742 C C . ASP A 1 86 ? -5.369 -12.978 -17.285 1.00 55.72 86 ASP A C 1
ATOM 744 O O . ASP A 1 86 ? -6.596 -12.934 -17.338 1.00 55.72 86 ASP A O 1
ATOM 748 N N . GLU A 1 87 ? -4.729 -12.987 -16.109 1.00 59.03 87 GLU A N 1
ATOM 749 C CA . GLU A 1 87 ? -5.433 -13.004 -14.815 1.00 59.03 87 GLU A CA 1
ATOM 750 C C . GLU A 1 87 ? -5.255 -11.672 -14.081 1.00 59.03 87 GLU A C 1
ATOM 752 O O . GLU A 1 87 ? -4.175 -11.341 -13.590 1.00 59.03 87 GLU A O 1
ATOM 757 N N . LYS A 1 88 ? -6.328 -10.875 -14.029 1.00 64.94 88 LYS A N 1
ATOM 758 C CA . LYS A 1 88 ? -6.380 -9.682 -13.179 1.00 64.94 88 LYS A CA 1
ATOM 759 C C . LYS A 1 88 ? -6.776 -10.107 -11.765 1.00 64.94 88 LYS A C 1
ATOM 761 O O . LYS A 1 88 ? -7.806 -10.770 -11.639 1.00 64.94 88 LYS A O 1
ATOM 766 N N . PRO A 1 89 ? -6.010 -9.723 -10.732 1.00 69.62 89 PRO A N 1
ATOM 767 C CA . PRO A 1 89 ? -6.406 -9.934 -9.346 1.00 69.62 89 PRO A CA 1
ATOM 768 C C . PRO A 1 89 ? -7.782 -9.321 -9.077 1.00 69.62 89 PRO A C 1
ATOM 770 O O . PRO A 1 89 ? -8.085 -8.238 -9.584 1.00 69.62 89 PRO A O 1
ATOM 773 N N . ASP A 1 90 ? -8.599 -10.027 -8.300 1.00 80.69 90 ASP A N 1
ATOM 774 C CA . ASP A 1 90 ? -9.859 -9.495 -7.788 1.00 80.69 90 ASP A CA 1
ATOM 775 C C . ASP A 1 90 ? -9.527 -8.500 -6.673 1.00 80.69 90 ASP A C 1
ATOM 777 O O . ASP A 1 90 ? -9.052 -8.901 -5.616 1.00 80.69 90 ASP A O 1
ATOM 781 N N . VAL A 1 91 ? -9.669 -7.211 -6.975 1.00 85.50 91 VAL A N 1
ATOM 782 C CA . VAL A 1 91 ? -9.393 -6.089 -6.069 1.00 85.50 91 VAL A CA 1
ATOM 783 C C . VAL A 1 91 ? -10.543 -5.096 -6.131 1.00 85.50 91 VAL A C 1
ATOM 785 O O . VAL A 1 91 ? -11.175 -4.912 -7.184 1.00 85.50 91 VAL A O 1
ATOM 788 N N . ASP A 1 92 ? -10.783 -4.410 -5.022 1.00 89.19 92 ASP A N 1
ATOM 789 C CA . ASP A 1 92 ? -11.698 -3.285 -4.954 1.00 89.19 92 ASP A CA 1
ATOM 790 C C . ASP A 1 92 ? -11.219 -2.178 -5.908 1.00 89.19 92 ASP A C 1
ATOM 792 O O . ASP A 1 92 ? -10.080 -1.703 -5.868 1.00 89.19 92 ASP A O 1
ATOM 796 N N . LYS A 1 93 ? -12.105 -1.767 -6.818 1.00 89.94 93 LYS A N 1
ATOM 797 C CA . LYS A 1 93 ? -11.776 -0.798 -7.872 1.00 89.94 93 LYS A CA 1
ATOM 798 C C . LYS A 1 93 ? -11.501 0.598 -7.328 1.00 89.94 93 LYS A C 1
ATOM 800 O O . LYS A 1 93 ? -10.693 1.319 -7.925 1.00 89.94 93 LYS A O 1
ATOM 805 N N . ASP A 1 94 ? -12.165 0.982 -6.248 1.00 91.00 94 ASP A N 1
ATOM 806 C CA . ASP A 1 94 ? -12.009 2.298 -5.642 1.00 91.00 94 ASP A CA 1
ATOM 807 C C . ASP A 1 94 ? -10.663 2.352 -4.914 1.00 91.00 94 ASP A C 1
ATOM 809 O O . ASP A 1 94 ? -9.866 3.264 -5.162 1.00 91.00 94 ASP A O 1
ATOM 813 N N . ILE A 1 95 ? -10.338 1.308 -4.139 1.00 92.06 95 ILE A N 1
ATOM 814 C CA . ILE A 1 95 ? -9.029 1.182 -3.479 1.00 92.06 95 ILE A CA 1
ATOM 815 C C . ILE A 1 95 ? -7.917 1.104 -4.525 1.00 92.06 95 ILE A C 1
ATOM 817 O O . ILE A 1 95 ? -6.950 1.859 -4.438 1.00 92.06 95 ILE A O 1
ATOM 821 N N . TYR A 1 96 ? -8.067 0.277 -5.561 1.00 94.38 96 TYR A N 1
ATOM 822 C CA . TYR A 1 96 ? -7.090 0.179 -6.646 1.00 94.38 96 TYR A CA 1
ATOM 823 C C . TYR A 1 96 ? -6.833 1.535 -7.315 1.00 94.38 96 TYR A C 1
ATOM 825 O O . TYR A 1 96 ? -5.685 1.885 -7.586 1.00 94.38 96 TYR A O 1
ATOM 833 N N . THR A 1 97 ? -7.880 2.321 -7.581 1.00 94.69 97 THR A N 1
ATOM 834 C CA . THR A 1 97 ? -7.738 3.628 -8.242 1.00 94.69 97 THR A CA 1
ATOM 835 C C . THR A 1 97 ? -6.948 4.608 -7.376 1.00 94.69 97 THR A C 1
ATOM 837 O O . THR A 1 97 ? -6.070 5.307 -7.892 1.00 94.69 97 THR A O 1
ATOM 840 N N . ILE A 1 98 ? -7.210 4.614 -6.066 1.00 95.00 98 ILE A N 1
ATOM 841 C CA . ILE A 1 98 ? -6.484 5.432 -5.085 1.00 95.00 98 ILE A CA 1
ATOM 842 C C . ILE A 1 98 ? -5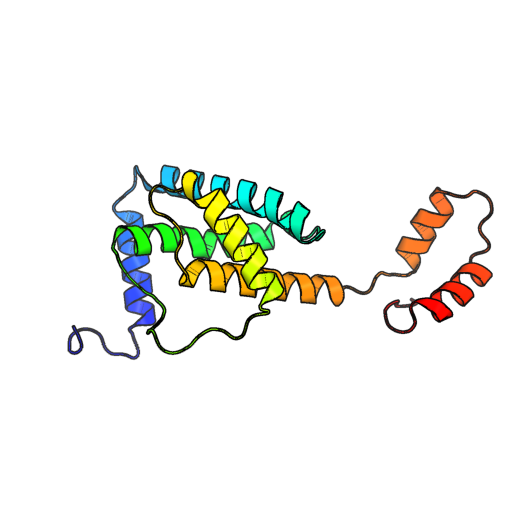.031 4.963 -4.963 1.00 95.00 98 ILE A C 1
ATOM 844 O O . ILE A 1 98 ? -4.101 5.765 -5.019 1.00 95.00 98 ILE A O 1
ATOM 848 N N . VAL A 1 99 ? -4.802 3.656 -4.845 1.00 95.31 99 VAL A N 1
ATOM 849 C CA . VAL A 1 99 ? -3.447 3.099 -4.756 1.00 95.31 99 VAL A CA 1
ATOM 850 C C . VAL A 1 99 ? -2.658 3.428 -6.014 1.00 95.31 99 VAL A C 1
ATOM 852 O O . VAL A 1 99 ? -1.528 3.903 -5.927 1.00 95.31 99 VAL A O 1
ATOM 855 N N . LYS A 1 100 ? -3.260 3.253 -7.189 1.00 96.38 100 LYS A N 1
ATOM 856 C CA . LYS A 1 100 ? -2.635 3.563 -8.472 1.00 96.38 100 LYS A CA 1
ATOM 857 C C . LYS A 1 100 ? -2.238 5.029 -8.587 1.00 96.38 100 LYS A C 1
ATOM 859 O O . LYS A 1 100 ? -1.108 5.296 -8.991 1.00 96.38 100 LYS A O 1
ATOM 864 N N . SER A 1 101 ? -3.123 5.967 -8.246 1.00 96.81 101 SER A N 1
ATOM 865 C CA . SER A 1 101 ? -2.790 7.395 -8.314 1.00 96.81 101 SER A CA 1
ATOM 866 C C . SER A 1 101 ? -1.612 7.726 -7.397 1.00 96.81 101 SER A C 1
ATOM 868 O O . SER A 1 101 ? -0.642 8.342 -7.838 1.00 96.81 101 SER A O 1
ATOM 870 N N . VAL A 1 102 ? -1.622 7.215 -6.165 1.00 96.25 102 VAL A N 1
ATOM 871 C CA . VAL A 1 102 ? -0.554 7.477 -5.197 1.00 96.25 102 VAL A CA 1
ATOM 872 C C . VAL A 1 102 ? 0.770 6.825 -5.605 1.00 96.25 102 VAL A C 1
ATOM 874 O O . VAL A 1 102 ? 1.819 7.455 -5.462 1.00 96.25 102 VAL A O 1
ATOM 877 N N . VAL A 1 103 ? 0.754 5.601 -6.145 1.00 96.31 103 VAL A N 1
ATOM 878 C CA . VAL A 1 103 ? 1.964 4.947 -6.676 1.00 96.31 103 VAL A CA 1
ATOM 879 C C . VAL A 1 103 ? 2.556 5.774 -7.815 1.00 96.31 103 VAL A C 1
ATOM 881 O O . VAL A 1 103 ? 3.753 6.058 -7.798 1.00 96.31 103 VAL A O 1
ATOM 884 N N . LEU A 1 104 ? 1.730 6.211 -8.772 1.00 95.06 104 LEU A N 1
ATOM 885 C CA . LEU A 1 104 ? 2.183 7.046 -9.886 1.00 95.06 104 LEU A CA 1
ATOM 886 C C . LEU A 1 104 ? 2.790 8.363 -9.392 1.00 95.06 104 LEU A C 1
ATOM 888 O O . LEU A 1 104 ? 3.855 8.760 -9.869 1.00 95.06 104 LEU A O 1
ATOM 892 N N . ASP A 1 105 ? 2.186 8.985 -8.382 1.00 95.06 105 ASP A N 1
ATOM 893 C CA . ASP A 1 105 ? 2.719 10.204 -7.781 1.00 95.06 105 ASP A CA 1
ATOM 894 C C . ASP A 1 105 ? 4.014 9.974 -6.991 1.00 95.06 105 ASP A C 1
ATOM 896 O O . ASP A 1 105 ? 4.755 10.927 -6.751 1.00 95.06 105 ASP A O 1
ATOM 900 N N . CYS A 1 106 ? 4.290 8.752 -6.531 1.00 95.12 106 CYS A N 1
ATOM 901 C CA . CYS A 1 106 ? 5.505 8.387 -5.792 1.00 95.12 106 CYS A CA 1
ATOM 902 C C . CYS A 1 106 ? 6.602 7.786 -6.685 1.00 95.12 106 CYS A C 1
ATOM 904 O O . CYS A 1 106 ? 7.753 7.709 -6.259 1.00 95.12 106 CYS A O 1
ATOM 906 N N . ASN A 1 107 ? 6.292 7.420 -7.931 1.00 92.19 107 ASN A N 1
ATOM 907 C CA . ASN A 1 107 ? 7.239 6.776 -8.845 1.00 92.19 107 ASN A CA 1
ATOM 908 C C . ASN A 1 107 ? 8.488 7.618 -9.145 1.00 92.19 107 ASN A C 1
ATOM 910 O O . ASN A 1 107 ? 9.521 7.055 -9.482 1.00 92.19 107 ASN A O 1
ATOM 914 N N . HIS A 1 108 ? 8.428 8.942 -8.978 1.00 92.50 108 HIS A N 1
ATOM 915 C CA . HIS A 1 108 ? 9.584 9.833 -9.138 1.00 92.50 108 HIS A CA 1
ATOM 916 C C . HIS A 1 108 ? 10.735 9.551 -8.152 1.00 92.50 108 HIS A C 1
ATOM 918 O O . HIS A 1 108 ? 11.848 10.017 -8.377 1.00 92.50 108 HIS A O 1
ATOM 924 N N . ILE A 1 109 ? 10.471 8.828 -7.057 1.00 92.75 109 ILE A N 1
ATOM 925 C CA . ILE A 1 109 ? 11.480 8.425 -6.066 1.00 92.75 109 ILE A CA 1
ATOM 926 C C . ILE A 1 109 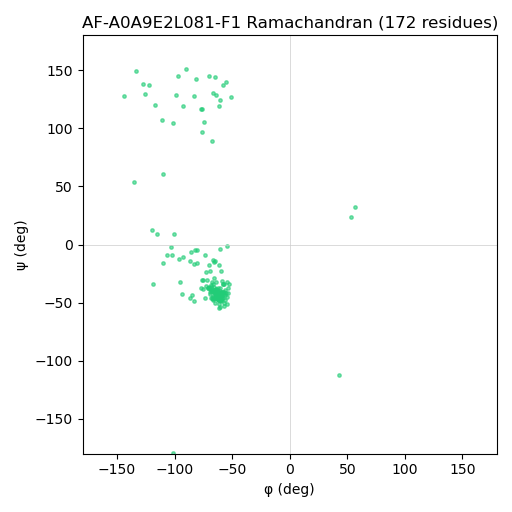? 12.341 7.281 -6.610 1.00 92.75 109 ILE A C 1
ATOM 928 O O . ILE A 1 109 ? 13.510 7.153 -6.262 1.00 92.75 109 ILE A O 1
ATOM 932 N N . LEU A 1 110 ? 11.771 6.434 -7.463 1.00 90.44 110 LEU A N 1
ATOM 933 C CA . LEU A 1 110 ? 12.418 5.223 -7.942 1.00 90.44 110 LEU A CA 1
ATOM 934 C C . LEU A 1 110 ? 13.208 5.507 -9.219 1.00 90.44 110 LEU A C 1
ATOM 936 O O . LEU A 1 110 ? 12.835 6.348 -10.034 1.00 90.44 110 LEU A O 1
ATOM 940 N N . LYS A 1 111 ? 14.283 4.742 -9.431 1.00 87.44 111 LYS A N 1
ATOM 941 C CA . LYS A 1 111 ? 15.039 4.774 -10.696 1.00 87.44 111 LYS A CA 1
ATOM 942 C C . LYS A 1 111 ? 14.194 4.288 -11.875 1.00 87.44 111 LYS A C 1
ATOM 944 O O . LYS A 1 111 ? 14.292 4.823 -12.972 1.00 87.44 111 LYS A O 1
ATOM 949 N N . GLU A 1 112 ? 13.372 3.276 -11.627 1.00 88.62 112 GLU A N 1
ATOM 950 C CA . GLU A 1 112 ? 12.411 2.714 -12.569 1.00 88.62 112 GLU A CA 1
ATOM 951 C C . GLU A 1 112 ? 11.031 2.688 -11.892 1.00 88.62 112 GLU A C 1
ATOM 953 O O . GLU A 1 112 ? 10.951 2.326 -10.715 1.00 88.62 112 GLU A O 1
ATOM 958 N N . PRO A 1 113 ? 9.944 3.050 -12.594 1.00 91.94 113 PRO A N 1
ATOM 959 C CA . PRO A 1 113 ? 8.618 3.124 -11.993 1.00 91.94 113 PRO A CA 1
ATOM 960 C C . PRO A 1 113 ? 8.060 1.734 -11.663 1.00 91.94 113 PRO A C 1
ATOM 962 O O . PRO A 1 113 ? 8.238 0.784 -12.434 1.00 91.94 113 PRO A O 1
ATOM 965 N N . PHE A 1 114 ? 7.311 1.631 -10.562 1.00 93.19 114 PHE A N 1
ATOM 966 C CA . PHE A 1 114 ? 6.544 0.424 -10.260 1.00 93.19 114 PHE A CA 1
ATOM 967 C C . PHE A 1 114 ? 5.443 0.186 -11.298 1.00 93.19 114 PHE A C 1
ATOM 969 O O . PHE A 1 114 ? 4.857 1.132 -11.839 1.00 93.19 114 PHE A O 1
ATOM 976 N N . ARG A 1 115 ? 5.198 -1.094 -11.599 1.00 91.00 115 ARG A N 1
ATOM 977 C CA . ARG A 1 115 ? 4.295 -1.544 -12.665 1.00 91.00 115 ARG A CA 1
ATOM 978 C C . ARG A 1 115 ? 2.958 -1.990 -12.076 1.00 91.00 115 ARG A C 1
ATOM 980 O O . ARG A 1 115 ? 2.734 -1.944 -10.871 1.00 91.00 115 ARG A O 1
ATOM 987 N N . GLU A 1 116 ? 2.065 -2.435 -12.955 1.00 89.38 116 GLU A N 1
ATOM 988 C CA . GLU A 1 116 ? 0.748 -2.957 -12.578 1.00 89.38 116 GLU A CA 1
ATOM 989 C C . GLU A 1 116 ? 0.842 -4.072 -11.525 1.00 89.38 116 GLU A C 1
ATOM 991 O O . GLU A 1 116 ? 0.095 -4.032 -10.553 1.00 89.38 116 GLU A O 1
ATOM 996 N N . ASP A 1 117 ? 1.797 -5.000 -11.654 1.00 87.38 117 ASP A N 1
ATOM 997 C CA . ASP A 1 117 ? 2.031 -6.095 -10.699 1.00 87.38 117 ASP A CA 1
ATOM 998 C C . ASP A 1 117 ? 2.221 -5.568 -9.261 1.00 87.38 117 ASP A C 1
ATOM 1000 O O . ASP A 1 117 ? 1.622 -6.076 -8.310 1.00 87.38 117 ASP A O 1
ATOM 1004 N N . GLU A 1 118 ? 3.025 -4.516 -9.089 1.00 92.06 118 GLU A N 1
ATOM 1005 C CA . GLU A 1 118 ? 3.269 -3.891 -7.787 1.00 92.06 118 GLU A CA 1
ATOM 1006 C C . GLU A 1 118 ? 2.060 -3.093 -7.281 1.00 92.06 118 GLU A C 1
ATOM 1008 O O . GLU A 1 118 ? 1.780 -3.111 -6.082 1.00 92.06 118 GLU A O 1
ATOM 1013 N N . ILE A 1 119 ? 1.309 -2.441 -8.173 1.00 94.19 119 ILE A N 1
ATOM 1014 C CA . ILE A 1 119 ? 0.072 -1.731 -7.812 1.00 94.19 119 ILE A CA 1
ATOM 1015 C C . ILE A 1 119 ? -0.967 -2.724 -7.279 1.00 94.19 119 ILE A C 1
ATOM 1017 O O . ILE A 1 119 ? -1.556 -2.485 -6.223 1.00 94.19 119 ILE A O 1
ATOM 1021 N N . TYR A 1 120 ? -1.165 -3.861 -7.952 1.00 91.62 120 TYR A N 1
ATOM 1022 C CA . TYR A 1 120 ? -2.069 -4.909 -7.474 1.00 91.62 120 TYR A CA 1
ATOM 1023 C C . TYR A 1 120 ? -1.614 -5.500 -6.142 1.00 91.62 120 TYR A C 1
ATOM 1025 O O . TYR A 1 120 ? -2.437 -5.698 -5.250 1.00 91.62 120 TYR A O 1
ATOM 1033 N N . PHE A 1 121 ? -0.314 -5.761 -5.981 1.00 91.44 121 PHE A N 1
ATOM 1034 C CA . PHE A 1 121 ? 0.219 -6.229 -4.705 1.00 91.44 121 PHE A CA 1
ATOM 1035 C C . PHE A 1 121 ? -0.107 -5.249 -3.568 1.00 91.44 121 PHE A C 1
ATOM 1037 O O . PHE A 1 121 ? -0.637 -5.663 -2.537 1.00 91.44 121 PHE A O 1
ATOM 1044 N N . LEU A 1 122 ? 0.171 -3.956 -3.761 1.00 94.19 122 LEU A N 1
ATOM 1045 C CA . LEU A 1 122 ? -0.096 -2.924 -2.758 1.00 94.19 122 LEU A CA 1
ATOM 1046 C C . LEU A 1 122 ? -1.591 -2.795 -2.456 1.00 94.19 122 LEU A C 1
ATOM 1048 O O . LEU A 1 122 ? -1.961 -2.661 -1.292 1.00 94.19 122 LEU A O 1
ATOM 1052 N N . THR A 1 123 ? -2.438 -2.894 -3.481 1.00 94.19 123 THR A N 1
ATOM 1053 C CA . THR A 1 123 ? -3.901 -2.852 -3.340 1.00 94.19 123 THR A CA 1
ATOM 1054 C C . THR A 1 123 ? -4.400 -4.000 -2.463 1.00 94.19 123 THR A C 1
ATOM 1056 O O . THR A 1 123 ? -4.993 -3.749 -1.417 1.00 94.19 123 THR A O 1
ATOM 1059 N N . ASN A 1 124 ? -4.040 -5.243 -2.802 1.00 91.69 124 ASN A N 1
ATOM 1060 C CA . ASN A 1 124 ? -4.391 -6.433 -2.017 1.00 91.69 124 ASN A CA 1
ATOM 1061 C C . ASN A 1 124 ? -3.925 -6.333 -0.558 1.00 91.69 124 ASN A C 1
ATOM 1063 O O . ASN A 1 124 ? -4.605 -6.769 0.371 1.00 91.69 124 ASN A O 1
ATOM 1067 N N . LYS A 1 125 ? -2.726 -5.782 -0.335 1.00 91.44 125 LYS A N 1
ATOM 1068 C CA . LYS A 1 125 ? -2.205 -5.595 1.022 1.00 91.44 125 LYS A CA 1
ATOM 1069 C C . LYS A 1 125 ? -3.017 -4.573 1.797 1.00 91.44 125 LYS A C 1
ATOM 1071 O O . LYS A 1 125 ? -3.338 -4.826 2.951 1.00 91.44 125 LYS A O 1
ATOM 1076 N N . ILE A 1 126 ? -3.358 -3.451 1.180 1.00 91.69 126 ILE A N 1
ATOM 1077 C CA . ILE A 1 126 ? -4.173 -2.419 1.818 1.00 91.69 126 ILE A CA 1
ATOM 1078 C C . ILE A 1 126 ? -5.546 -2.971 2.189 1.00 91.69 126 ILE A C 1
ATOM 1080 O O . ILE A 1 126 ? -5.946 -2.821 3.339 1.00 91.69 126 ILE A O 1
ATOM 1084 N N . GLU A 1 127 ? -6.214 -3.670 1.274 1.00 91.12 127 GLU A N 1
ATOM 1085 C CA . GLU A 1 127 ? -7.508 -4.317 1.528 1.00 91.12 127 GLU A CA 1
ATOM 1086 C C . GLU A 1 127 ? -7.450 -5.253 2.731 1.00 91.12 127 GLU A C 1
ATOM 1088 O O . GLU A 1 127 ? -8.204 -5.082 3.686 1.00 91.12 127 GLU A O 1
ATOM 1093 N N . LYS A 1 128 ? -6.470 -6.162 2.755 1.00 89.25 128 LYS A N 1
ATOM 1094 C CA . LYS A 1 128 ? -6.292 -7.094 3.871 1.00 89.25 128 LYS A CA 1
ATOM 1095 C C . LYS A 1 128 ? -6.125 -6.373 5.213 1.00 89.25 128 LYS A C 1
ATOM 1097 O O . LYS A 1 128 ? -6.647 -6.820 6.230 1.00 89.25 128 LYS A O 1
ATOM 1102 N N . TYR A 1 129 ? -5.371 -5.277 5.252 1.00 88.31 129 TYR A N 1
ATOM 1103 C CA . TYR A 1 129 ? -5.177 -4.527 6.495 1.00 88.31 129 TYR A CA 1
ATOM 1104 C C . TYR A 1 129 ? -6.397 -3.682 6.879 1.00 88.31 129 TYR A C 1
ATOM 1106 O O . TYR A 1 129 ? -6.649 -3.511 8.073 1.00 88.31 129 TYR A O 1
ATOM 1114 N N . ILE A 1 130 ? -7.173 -3.204 5.904 1.00 85.62 130 ILE A N 1
ATOM 1115 C CA . ILE A 1 130 ? -8.481 -2.585 6.141 1.00 85.62 130 ILE A CA 1
ATOM 1116 C C . ILE A 1 130 ? -9.429 -3.605 6.778 1.00 85.62 130 ILE A C 1
ATOM 1118 O O . ILE A 1 130 ? -10.044 -3.290 7.793 1.00 85.62 130 ILE A O 1
ATOM 1122 N N . GLU A 1 131 ? -9.505 -4.826 6.248 1.00 84.12 131 GLU A N 1
ATOM 1123 C CA . GLU A 1 131 ? -10.314 -5.912 6.819 1.00 84.12 131 GLU A CA 1
ATOM 1124 C C . GLU A 1 131 ? -9.880 -6.243 8.252 1.00 84.12 131 GLU A C 1
ATOM 1126 O O . GLU A 1 131 ? -10.705 -6.263 9.161 1.00 84.12 131 GLU A O 1
ATOM 1131 N N . ILE A 1 132 ? -8.572 -6.403 8.489 1.00 79.56 132 ILE A N 1
ATOM 1132 C CA . ILE A 1 132 ? -8.026 -6.663 9.831 1.00 79.56 132 ILE A CA 1
ATOM 1133 C C . ILE A 1 132 ? -8.394 -5.543 10.816 1.00 79.56 132 ILE A C 1
ATOM 1135 O O . ILE A 1 132 ? -8.705 -5.821 11.974 1.00 79.56 132 ILE A O 1
ATOM 1139 N N . GLU A 1 133 ? -8.336 -4.277 10.400 1.00 73.06 133 GLU A N 1
ATOM 1140 C CA . GLU A 1 133 ? -8.734 -3.140 11.240 1.00 73.06 133 GLU A CA 1
ATOM 1141 C C . GLU A 1 133 ? -10.249 -3.091 11.478 1.00 73.06 133 GLU A C 1
ATOM 1143 O O . GLU A 1 133 ? -10.674 -2.781 12.589 1.00 73.06 133 GLU A O 1
ATOM 1148 N N . GLN A 1 134 ? -11.068 -3.428 10.478 1.00 69.50 134 GLN A N 1
ATOM 1149 C CA . GLN A 1 134 ? -12.524 -3.505 10.627 1.00 69.50 134 GLN A CA 1
ATOM 1150 C C . GLN A 1 134 ? -12.951 -4.647 11.563 1.00 69.50 134 GLN A C 1
ATOM 1152 O O . GLN A 1 134 ? -13.907 -4.482 12.327 1.00 69.50 134 GLN A O 1
ATOM 1157 N N . ASP A 1 135 ? -12.216 -5.759 11.553 1.00 67.69 135 ASP A N 1
ATOM 1158 C CA . ASP A 1 135 ? -12.449 -6.922 12.415 1.00 67.69 135 ASP A CA 1
ATOM 1159 C C . ASP A 1 135 ? -11.889 -6.753 13.837 1.00 67.69 135 ASP A C 1
ATOM 1161 O O . ASP A 1 135 ? -12.296 -7.474 14.758 1.00 67.69 135 ASP A O 1
ATOM 1165 N N . LYS A 1 136 ? -10.991 -5.783 14.074 1.00 64.62 136 LYS A N 1
ATOM 1166 C CA . LYS A 1 136 ? -10.563 -5.407 15.430 1.00 64.62 136 LYS A CA 1
ATOM 1167 C C . LYS A 1 136 ? -11.730 -4.759 16.176 1.00 64.62 136 LYS A C 1
ATOM 1169 O O . LYS A 1 136 ? -11.888 -3.540 16.212 1.00 64.62 136 LYS A O 1
ATOM 1174 N N . LYS A 1 137 ? -12.527 -5.590 16.849 1.00 58.03 137 LYS A N 1
ATOM 1175 C CA . LYS A 1 137 ? -13.556 -5.142 17.794 1.00 58.03 137 LYS A CA 1
ATOM 1176 C C . LYS A 1 137 ? -12.954 -4.166 18.807 1.00 58.03 137 LYS A C 1
ATOM 1178 O O . LYS A 1 137 ? -11.973 -4.466 19.493 1.00 58.03 137 LYS A O 1
ATOM 1183 N N . ILE A 1 138 ? -13.565 -2.993 18.940 1.00 58.81 138 ILE A N 1
ATOM 1184 C CA . ILE A 1 138 ? -13.158 -2.019 19.950 1.00 58.81 138 ILE A CA 1
ATOM 1185 C C . ILE A 1 138 ? -13.707 -2.493 21.299 1.00 58.81 138 ILE A C 1
ATOM 1187 O O . ILE A 1 138 ? -14.920 -2.558 21.501 1.00 58.81 138 ILE A O 1
ATOM 1191 N N . SER A 1 139 ? -12.813 -2.806 22.242 1.00 58.75 139 SER A N 1
ATOM 1192 C CA . SER A 1 139 ? -13.208 -3.122 23.618 1.00 58.75 139 SER A CA 1
ATOM 1193 C C . SER A 1 139 ? -13.907 -1.914 24.244 1.00 58.75 139 SER A C 1
ATOM 1195 O O . SER A 1 139 ? -13.305 -0.845 24.408 1.00 58.75 139 SER A O 1
ATOM 1197 N N . PHE A 1 140 ? -15.170 -2.094 24.638 1.00 62.34 140 PHE A N 1
ATOM 1198 C CA . PHE A 1 140 ? -15.978 -1.049 25.271 1.00 62.34 140 PHE A CA 1
ATOM 1199 C C . PHE A 1 140 ? -15.296 -0.455 26.511 1.00 62.34 140 PHE A C 1
ATOM 1201 O O . PHE A 1 140 ? -15.413 0.737 26.784 1.00 62.34 140 PHE A O 1
ATOM 1208 N N . LYS A 1 141 ? -14.517 -1.268 27.230 1.00 64.56 141 LYS A N 1
ATOM 1209 C CA . LYS A 1 141 ? -13.754 -0.850 28.408 1.00 64.56 141 LYS A CA 1
ATOM 1210 C C . LYS A 1 141 ? -12.733 0.246 28.088 1.00 64.56 141 LYS A C 1
ATOM 1212 O O . LYS A 1 141 ? -12.639 1.215 28.835 1.00 64.56 141 LYS A O 1
ATOM 1217 N N . LYS A 1 142 ? -12.022 0.147 26.957 1.00 65.00 142 LYS A N 1
ATOM 1218 C CA . LYS A 1 142 ? -11.081 1.196 26.516 1.00 65.00 142 LYS A CA 1
ATOM 1219 C C . LYS A 1 142 ? -11.807 2.493 26.156 1.00 65.00 142 LYS A C 1
ATOM 1221 O O . LYS A 1 142 ? -11.343 3.571 26.515 1.00 65.00 142 LYS A O 1
ATOM 1226 N N . LEU A 1 143 ? -12.960 2.384 25.494 1.00 70.25 143 LEU A N 1
ATOM 1227 C CA . LEU A 1 143 ? -13.840 3.519 25.191 1.00 70.25 143 LEU A CA 1
ATOM 1228 C C . LEU A 1 143 ? -14.307 4.212 26.477 1.00 70.25 143 LEU A C 1
ATOM 1230 O O . LEU A 1 143 ? -14.162 5.425 26.612 1.00 70.25 143 LEU A O 1
ATOM 1234 N N . LEU A 1 144 ? -14.787 3.438 27.452 1.00 67.75 144 LEU A N 1
ATOM 1235 C CA . LEU A 1 144 ? -15.201 3.939 28.761 1.00 67.75 144 LEU A CA 1
ATOM 1236 C C . LEU A 1 144 ? -14.066 4.620 29.523 1.00 67.75 144 LEU A C 1
ATOM 1238 O O . LEU A 1 144 ? -14.290 5.665 30.124 1.00 67.75 144 LEU A O 1
ATOM 1242 N N . GLU A 1 145 ? -12.855 4.066 29.503 1.00 68.31 145 GLU A N 1
ATOM 1243 C CA . GLU A 1 145 ? -11.701 4.661 30.183 1.00 68.31 145 GLU A CA 1
ATOM 1244 C C . GLU A 1 145 ? -11.320 6.028 29.598 1.00 68.31 145 GLU A C 1
ATOM 1246 O O . GLU A 1 145 ? -11.012 6.952 30.353 1.00 68.31 145 GLU A O 1
ATOM 1251 N N . ILE A 1 146 ? -11.375 6.181 28.271 1.00 64.50 146 ILE A N 1
ATOM 1252 C CA . ILE A 1 146 ? -11.135 7.465 27.594 1.00 64.50 146 ILE A CA 1
ATOM 1253 C C . ILE A 1 146 ? -12.244 8.458 27.945 1.00 64.50 146 ILE A C 1
ATOM 1255 O O . ILE A 1 146 ? -11.964 9.592 28.331 1.00 64.50 146 ILE A O 1
ATOM 1259 N N . ILE A 1 147 ? -13.500 8.017 27.883 1.00 70.62 147 ILE A N 1
ATOM 1260 C CA . ILE A 1 147 ? -14.661 8.857 28.174 1.00 70.62 147 ILE A CA 1
ATOM 1261 C C . ILE A 1 147 ? -14.645 9.326 29.639 1.00 70.62 147 ILE A C 1
ATOM 1263 O O . ILE A 1 147 ? -14.771 10.519 29.901 1.00 70.62 147 ILE A O 1
ATOM 1267 N N . LYS A 1 148 ? -14.382 8.426 30.593 1.00 68.31 148 LYS A N 1
ATOM 1268 C CA . LYS A 1 148 ? -14.210 8.757 32.018 1.00 68.31 148 LYS A CA 1
ATOM 1269 C C . LYS A 1 148 ? -13.052 9.715 32.273 1.00 68.31 148 LYS A C 1
ATOM 1271 O O . LYS A 1 148 ? -13.159 10.573 33.140 1.00 68.31 148 LYS A O 1
ATOM 1276 N N . LYS A 1 149 ? -11.943 9.586 31.538 1.00 63.19 149 LYS A N 1
ATOM 1277 C CA . LYS A 1 149 ? -10.825 10.540 31.630 1.00 63.19 149 LYS A CA 1
ATOM 1278 C C . LYS A 1 149 ? -11.206 11.935 31.129 1.00 63.19 149 LYS A C 1
ATOM 1280 O O . LYS A 1 149 ? -10.637 12.912 31.606 1.00 63.19 149 LYS A O 1
ATOM 1285 N N . CYS A 1 150 ? -12.147 12.032 30.192 1.00 57.56 150 CYS A N 1
ATOM 1286 C CA . CYS A 1 150 ? -12.584 13.294 29.599 1.00 57.56 150 CYS A CA 1
ATOM 1287 C C . CYS A 1 150 ? -13.797 13.934 30.296 1.00 57.56 150 CYS A C 1
ATOM 1289 O O . CYS A 1 150 ? -14.095 15.095 30.023 1.00 57.56 150 CYS A O 1
ATOM 1291 N N . SER A 1 151 ? -14.484 13.236 31.203 1.00 60.06 151 SER A N 1
ATOM 1292 C CA . SER A 1 151 ? -15.657 13.775 31.898 1.00 60.06 151 SER A CA 1
ATOM 1293 C C . SER A 1 151 ? -15.738 13.305 33.350 1.00 60.06 151 SER A C 1
ATOM 1295 O O . SER A 1 151 ? -15.735 12.106 33.621 1.00 60.06 151 SER A O 1
ATOM 1297 N N . LEU A 1 152 ? -15.884 14.258 34.269 1.00 56.50 152 LEU A N 1
ATOM 1298 C CA . LEU A 1 152 ? -15.951 14.018 35.714 1.00 56.50 152 LEU A CA 1
ATOM 1299 C C . LEU A 1 152 ? -17.244 13.318 36.185 1.00 56.50 152 LEU A C 1
ATOM 1301 O O . LEU A 1 152 ? -17.226 12.730 37.258 1.00 56.50 152 LEU A O 1
ATOM 1305 N N . ASP A 1 153 ? -18.319 13.313 35.384 1.00 61.88 153 ASP A N 1
ATOM 1306 C CA . ASP A 1 153 ? -19.660 12.840 35.785 1.00 61.88 153 ASP A CA 1
ATOM 1307 C C . ASP A 1 153 ? -20.332 11.949 34.723 1.00 61.88 153 ASP A C 1
ATOM 1309 O O . ASP A 1 153 ? -21.444 12.228 34.268 1.00 61.88 153 ASP A O 1
ATOM 1313 N N . LEU A 1 154 ? -19.665 10.881 34.269 1.00 63.06 154 LEU A N 1
ATOM 1314 C CA . LEU A 1 154 ? -20.288 9.981 33.294 1.00 63.06 154 LEU A CA 1
ATOM 1315 C C . LEU A 1 154 ? -21.010 8.798 33.942 1.00 63.06 154 LEU A C 1
ATOM 1317 O O . LEU A 1 154 ? -20.397 7.946 34.585 1.00 63.06 154 LEU A O 1
ATOM 1321 N N . ASP A 1 155 ? -22.318 8.715 33.700 1.00 67.69 155 ASP A N 1
ATOM 1322 C CA . ASP A 1 155 ? -23.145 7.558 34.045 1.00 67.69 155 ASP A CA 1
ATOM 1323 C C . ASP A 1 155 ? -22.901 6.416 33.040 1.00 67.69 155 ASP A C 1
ATOM 1325 O O . ASP A 1 155 ? -23.468 6.369 31.942 1.00 67.69 155 ASP A O 1
ATOM 1329 N N . GLU A 1 156 ? -22.020 5.487 33.419 1.00 66.75 156 GLU A N 1
ATOM 1330 C CA . GLU A 1 156 ? -21.604 4.356 32.581 1.00 66.75 156 GLU A CA 1
ATOM 1331 C C . GLU A 1 156 ? -22.754 3.469 32.110 1.00 66.75 156 GLU A C 1
ATOM 1333 O O . GLU A 1 156 ? -22.688 2.918 31.007 1.00 66.75 156 GLU A O 1
ATOM 1338 N N . LYS A 1 157 ? -23.799 3.297 32.930 1.00 67.69 157 LYS A N 1
ATOM 1339 C CA . LYS A 1 157 ? -24.915 2.405 32.587 1.00 67.69 157 LYS A CA 1
ATOM 1340 C C . LYS A 1 157 ? -25.701 2.962 31.413 1.00 67.69 157 LYS A C 1
ATOM 1342 O O . LYS A 1 157 ? -25.968 2.239 30.456 1.00 67.69 157 LYS A O 1
ATOM 1347 N N . LYS A 1 158 ? -26.011 4.256 31.465 1.00 67.56 158 LYS A N 1
ATOM 1348 C CA . LYS A 1 158 ? -26.794 4.929 30.427 1.00 67.56 158 LYS A CA 1
ATOM 1349 C C . LYS A 1 158 ? -26.022 5.029 29.109 1.00 67.56 158 LYS A C 1
ATOM 1351 O O . LYS A 1 158 ? -26.596 4.847 28.039 1.00 67.56 158 LYS A O 1
ATOM 1356 N N . LEU A 1 159 ? -24.707 5.241 29.188 1.00 71.56 159 LEU A N 1
ATOM 1357 C CA . LEU A 1 159 ? -23.835 5.248 28.016 1.00 71.56 159 LEU A CA 1
ATOM 1358 C C . LEU A 1 159 ? -23.771 3.866 27.341 1.00 71.56 159 LEU A C 1
ATOM 1360 O O . LEU A 1 159 ? -23.846 3.775 26.116 1.00 71.56 159 LEU A O 1
ATOM 1364 N N . LYS A 1 160 ? -23.660 2.790 28.132 1.00 69.88 160 LYS A N 1
ATOM 1365 C CA . LYS A 1 160 ? -23.633 1.415 27.616 1.00 69.88 160 LYS A CA 1
ATOM 1366 C C . LYS A 1 160 ? -24.903 1.084 26.828 1.00 69.88 160 LYS A C 1
ATOM 1368 O O . LYS A 1 160 ? -24.809 0.529 25.738 1.00 69.88 160 LYS A O 1
ATOM 1373 N N . GLU A 1 161 ? -26.071 1.462 27.340 1.00 69.44 161 GLU A N 1
ATOM 1374 C CA . GLU A 1 161 ? -27.360 1.216 26.678 1.00 69.44 161 GLU A CA 1
ATOM 1375 C C . GLU A 1 161 ? -27.503 1.960 25.339 1.00 69.44 161 GLU A C 1
ATOM 1377 O O . GLU A 1 161 ? -27.959 1.374 24.355 1.00 69.44 161 GLU A O 1
ATOM 1382 N N . GLU A 1 162 ? -27.079 3.224 25.271 1.00 66.06 162 GLU A N 1
ATOM 1383 C CA . GLU A 1 162 ? -27.140 4.015 24.033 1.00 66.06 162 GLU A CA 1
ATOM 1384 C C . GLU A 1 162 ? -26.142 3.516 22.977 1.00 66.06 162 GLU A C 1
ATOM 1386 O O . GLU A 1 162 ? -26.467 3.433 21.793 1.00 66.06 162 GLU A O 1
ATOM 1391 N N . ILE A 1 163 ? -24.952 3.079 23.392 1.00 69.38 163 ILE A N 1
ATOM 1392 C CA . ILE A 1 163 ? -23.939 2.554 22.469 1.00 69.38 163 ILE A CA 1
ATOM 1393 C C . ILE A 1 163 ? -24.337 1.183 21.901 1.00 69.38 163 ILE A C 1
ATOM 1395 O O . ILE A 1 163 ? -24.150 0.952 20.705 1.00 69.38 163 ILE A O 1
ATOM 1399 N N . ILE A 1 164 ? -24.960 0.305 22.698 1.00 68.50 164 ILE A N 1
ATOM 1400 C CA . ILE A 1 164 ? -25.510 -0.976 22.210 1.00 68.50 164 ILE A CA 1
ATOM 1401 C C . ILE A 1 164 ? -26.545 -0.744 21.107 1.00 68.50 164 ILE A C 1
ATOM 1403 O O . ILE A 1 164 ? -26.549 -1.459 20.103 1.00 68.50 164 ILE A O 1
ATOM 1407 N N . LYS A 1 165 ? -27.407 0.270 21.259 1.00 65.50 165 LYS A N 1
ATOM 1408 C CA . LYS A 1 165 ? -28.404 0.607 20.233 1.00 65.50 165 LYS A CA 1
ATOM 1409 C C . LYS A 1 165 ? -27.769 1.046 18.915 1.00 65.50 165 LYS A C 1
ATOM 1411 O O . LYS A 1 165 ? -28.297 0.697 17.861 1.00 65.50 165 LYS A O 1
ATOM 1416 N N . VAL A 1 166 ? -26.680 1.813 18.972 1.00 63.12 166 VAL A N 1
ATOM 1417 C CA . VAL A 1 166 ? -26.057 2.421 17.785 1.00 63.12 166 VAL A CA 1
ATOM 1418 C C . VAL A 1 166 ? -25.087 1.466 17.086 1.00 63.12 166 VAL A C 1
ATOM 1420 O O . VAL A 1 166 ? -25.112 1.363 15.862 1.00 63.12 166 VAL A O 1
ATOM 1423 N N . PHE A 1 167 ? -24.255 0.748 17.842 1.00 62.38 167 PHE A N 1
ATOM 1424 C CA . PHE A 1 167 ? -23.133 -0.028 17.299 1.00 62.38 167 PHE A CA 1
ATOM 1425 C C . PHE A 1 167 ? -23.348 -1.546 17.300 1.00 62.38 167 PHE A C 1
ATOM 1427 O O . PHE A 1 167 ? -22.557 -2.258 16.681 1.00 62.38 167 PHE A O 1
ATOM 1434 N N . LYS A 1 168 ? -24.419 -2.032 17.945 1.00 65.94 168 LYS A N 1
ATOM 1435 C CA . LYS A 1 168 ? -24.842 -3.441 17.973 1.00 65.94 168 LYS A CA 1
ATOM 1436 C C . LYS A 1 168 ? -23.665 -4.419 18.163 1.00 65.94 168 LYS A C 1
ATOM 1438 O O . LYS A 1 168 ? -23.055 -4.443 19.225 1.00 65.94 168 LYS A O 1
ATOM 1443 N N . ASP A 1 169 ? -23.368 -5.213 17.140 1.00 62.50 169 ASP A N 1
ATOM 1444 C CA . ASP A 1 169 ? -22.428 -6.334 17.084 1.00 62.50 169 ASP A CA 1
ATOM 1445 C C . ASP A 1 169 ? -20.961 -5.926 16.853 1.00 62.50 169 ASP A C 1
ATOM 1447 O O . ASP A 1 169 ? -20.065 -6.764 16.957 1.00 62.50 169 ASP A O 1
ATOM 1451 N N . LYS A 1 170 ? -20.681 -4.633 16.635 1.00 59.81 170 LYS A N 1
ATOM 1452 C CA . LYS A 1 170 ? -19.309 -4.115 16.474 1.00 59.81 170 LYS A CA 1
ATOM 1453 C C . LYS A 1 170 ? -18.560 -3.895 17.795 1.00 59.81 170 LYS A C 1
ATOM 1455 O O . LYS A 1 170 ? -17.388 -3.522 17.775 1.00 59.81 170 LYS A O 1
ATOM 1460 N N . ILE A 1 171 ? -19.221 -4.086 18.940 1.00 62.69 171 ILE A N 1
ATOM 1461 C CA . ILE A 1 171 ? -18.659 -3.829 20.273 1.00 62.69 171 ILE A CA 1
ATOM 1462 C C . ILE A 1 171 ? -18.777 -5.079 21.140 1.00 62.69 171 ILE A C 1
ATOM 1464 O O . ILE A 1 171 ? -19.851 -5.658 21.284 1.00 62.69 171 ILE A O 1
ATOM 1468 N N . GLU A 1 172 ? -17.661 -5.468 21.754 1.00 61.53 172 GLU A N 1
ATOM 1469 C CA . GLU A 1 172 ? -17.594 -6.595 22.681 1.00 61.53 172 GLU A CA 1
ATOM 1470 C C . GLU A 1 172 ? -17.641 -6.100 24.129 1.00 61.53 172 GLU A C 1
ATOM 1472 O O . GLU A 1 172 ? -16.894 -5.198 24.528 1.00 61.53 172 GLU A O 1
ATOM 1477 N N . PHE A 1 173 ? -18.555 -6.682 24.907 1.00 57.09 173 PHE A N 1
ATOM 1478 C CA . PHE A 1 173 ? -18.700 -6.421 26.334 1.00 57.09 173 PHE A CA 1
ATOM 1479 C C . PHE A 1 173 ? -18.054 -7.567 27.111 1.00 57.09 173 PHE A C 1
ATOM 1481 O O . PHE A 1 173 ? -18.638 -8.644 27.192 1.00 57.09 173 PHE A O 1
ATOM 1488 N N . GLU A 1 174 ? -16.870 -7.316 27.670 1.00 58.22 174 GLU A N 1
ATOM 1489 C CA . GLU A 1 174 ? -16.263 -8.149 28.721 1.00 58.22 174 GLU A CA 1
ATOM 1490 C C . GLU A 1 174 ? -16.774 -7.750 30.111 1.00 58.22 174 GLU A C 1
ATOM 1492 O O . GLU A 1 174 ? -16.931 -6.528 30.366 1.00 58.22 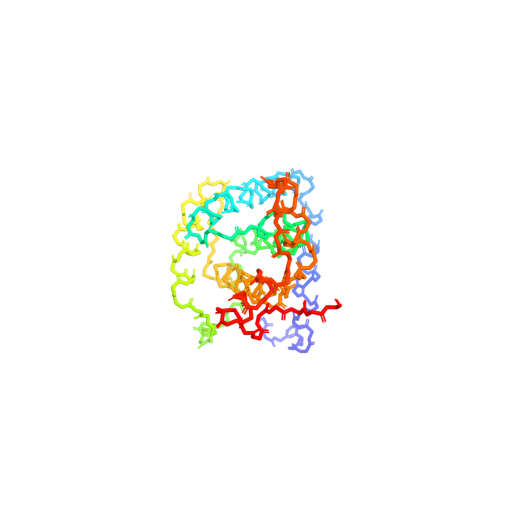174 GLU A O 1
#

Nearest PDB structures (foldseek):
  3rio-assembly1_A  TM=7.757E-01  e=7.979E+00  Bacillus subtilis

Secondary structure (DSSP, 8-state):
-TTTS-GGGHHHHHHHHHHHHHHH-TTHHHHHHHHHHHHHHHHHHHHHHHH---GGG-HHHHHHHHHHHHHHHHHHHTT---S-TT------HHHHHHHHHHHHHHGGGSSS---HHHHHHHHHHHHHHHHHHHHSPEEHHHHHHHHHHH-TT--HHHHHHHHHHHHGGGEE--

Solvent-accessible surface area (backbone atoms only — not comparable to full-atom values): 10412 Å² total; per-residue (Å²): 117,90,87,80,59,59,78,94,44,47,65,60,52,50,50,51,49,51,51,55,58,58,66,73,37,76,77,56,45,63,53,49,49,51,35,49,52,53,35,49,53,56,39,40,62,48,50,32,69,78,67,72,50,78,66,70,77,37,63,67,58,50,51,58,49,49,67,52,50,55,60,44,56,56,32,55,77,68,72,56,78,86,73,66,97,81,74,76,80,93,65,61,66,66,57,39,52,53,44,44,53,46,48,62,73,42,26,81,62,42,98,66,65,81,51,69,71,54,44,52,52,53,31,56,51,51,52,53,51,51,51,55,56,70,66,55,59,52,52,49,66,62,55,47,53,54,51,50,74,75,36,97,82,70,62,62,68,64,52,51,57,55,48,45,72,74,51,51,88,60,50,50,86,131

InterPro domains:
  IPR011608 PRD domain [PS51372] (31-136)
  IPR036634 PRD domain superfamily [SSF63520] (38-128)

Foldseek 3Di:
DPPPDDPVCPVVVLVVVLVVLLVVCPPCLVVLLVLQLQLLVQLLVQVCVVVVDDCSPPPVLSVVLSVPVSSVLVCQVVVHDDDPPPDDDDFDPVLLVSLVVSQVVSQVSHPGGGDPVSSSVVRVSVVVVVVVVQPPQDEVVVVVVVVVVVDVDDDPVVVVVVCCVVPPPSHDYD

pLDDT: mean 76.4, std 14.41, range [42.22, 96.81]

Sequence (174 aa):
MKNIIPEELEFEFLHLTEYFISGYYSHDFSENIYLVESFIDAFCGKIKKELEFEFFNSQDFREEVLKYLLPAVYRIKNNFFLLKKDEKPDVDKDIYTIVKSVVLDCNHILKEPFREDEIYFLTNKIEKYIEIEQDKKISFKKLLEIIKKCSLDLDEKKLKEEIIKVFKDKIEFE